Protein AF-A0A8S3GIX0-F1 (afdb_monomer_lite)

Structure (mmCIF, N/CA/C/O backbone):
data_AF-A0A8S3GIX0-F1
#
_entry.id   AF-A0A8S3GIX0-F1
#
loop_
_atom_site.group_PDB
_atom_site.id
_atom_site.type_symbol
_atom_site.label_atom_id
_atom_site.label_alt_id
_atom_site.label_comp_id
_atom_site.label_asym_id
_atom_site.label_entity_id
_atom_site.label_seq_id
_atom_site.pdbx_PDB_ins_code
_atom_site.Cartn_x
_atom_site.Cartn_y
_atom_site.Cartn_z
_atom_site.occupancy
_atom_site.B_iso_or_equiv
_atom_site.auth_seq_id
_atom_site.auth_comp_id
_atom_site.auth_asym_id
_atom_site.auth_atom_id
_atom_site.pdbx_PDB_model_num
ATOM 1 N N . TYR A 1 1 ? 19.444 -14.626 -28.408 1.00 70.25 1 TYR A N 1
ATOM 2 C CA . TYR A 1 1 ? 19.872 -15.847 -29.111 1.00 70.25 1 TYR A CA 1
ATOM 3 C C . TYR A 1 1 ? 21.398 -15.870 -29.203 1.00 70.25 1 TYR A C 1
ATOM 5 O O . TYR A 1 1 ? 21.970 -15.284 -30.113 1.00 70.25 1 TYR A O 1
ATOM 13 N N . MET A 1 2 ? 22.072 -16.421 -28.191 1.00 81.50 2 MET A N 1
ATOM 14 C CA . MET A 1 2 ? 23.539 -16.510 -28.124 1.00 81.50 2 MET A CA 1
ATOM 15 C C . MET A 1 2 ? 23.900 -17.859 -27.510 1.00 81.50 2 MET A C 1
ATOM 17 O O . MET A 1 2 ? 23.479 -18.139 -26.389 1.00 81.50 2 MET A O 1
ATOM 21 N N . GLU A 1 3 ? 24.670 -18.670 -28.223 1.00 83.88 3 GLU A N 1
ATOM 22 C CA . GLU A 1 3 ? 25.100 -19.989 -27.760 1.00 83.88 3 GLU A CA 1
ATOM 23 C C . GLU A 1 3 ? 26.469 -19.880 -27.091 1.00 83.88 3 GLU A C 1
ATOM 25 O O . GLU A 1 3 ? 27.412 -19.306 -27.648 1.00 83.88 3 GLU A O 1
ATOM 30 N N . LYS A 1 4 ? 26.582 -20.406 -25.867 1.00 83.81 4 LYS A N 1
ATOM 31 C CA . LYS A 1 4 ? 27.843 -20.412 -25.121 1.00 83.81 4 LYS A CA 1
ATOM 32 C C . LYS A 1 4 ? 28.773 -21.463 -25.722 1.00 83.81 4 LYS A C 1
ATOM 34 O O . LYS A 1 4 ? 28.384 -22.615 -25.861 1.00 83.81 4 LYS A O 1
ATOM 39 N N . GLN A 1 5 ? 30.000 -21.059 -26.027 1.00 82.75 5 GLN A N 1
ATOM 40 C CA . GLN A 1 5 ? 31.061 -21.955 -26.473 1.00 82.75 5 GLN A CA 1
ATOM 41 C C . GLN A 1 5 ? 32.090 -22.151 -25.352 1.00 82.75 5 GLN A C 1
ATOM 43 O O . GLN A 1 5 ? 32.153 -21.379 -24.387 1.00 82.75 5 GLN A O 1
ATOM 48 N N 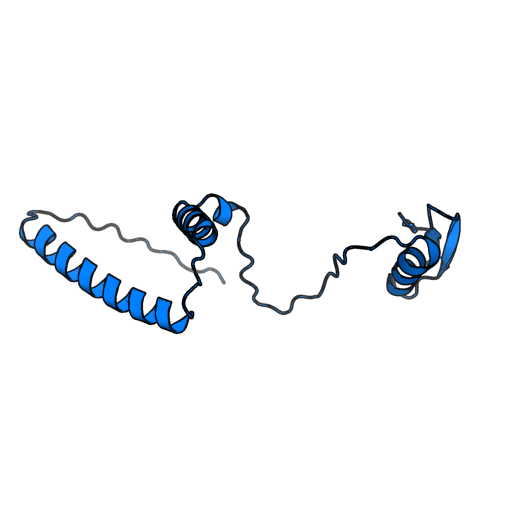. ILE A 1 6 ? 32.895 -23.202 -25.481 1.00 76.94 6 ILE A N 1
ATOM 49 C CA . ILE A 1 6 ? 34.050 -23.469 -24.616 1.00 76.94 6 ILE A CA 1
ATOM 50 C C . ILE A 1 6 ? 35.109 -22.374 -24.892 1.00 76.94 6 ILE A C 1
ATOM 52 O O . ILE A 1 6 ? 35.207 -21.885 -26.018 1.00 76.94 6 ILE A O 1
ATOM 56 N N . ASN A 1 7 ? 35.875 -21.950 -23.877 1.00 82.62 7 ASN A N 1
ATOM 57 C CA . ASN A 1 7 ? 36.907 -20.889 -23.949 1.00 82.62 7 ASN A CA 1
ATOM 58 C C . ASN A 1 7 ? 36.397 -19.440 -24.069 1.00 82.62 7 ASN A C 1
ATOM 60 O O . ASN A 1 7 ? 36.880 -18.671 -24.894 1.00 82.62 7 ASN A O 1
ATOM 64 N N . GLU A 1 8 ? 35.408 -19.063 -23.255 1.00 88.50 8 GLU A N 1
ATOM 65 C CA . GLU A 1 8 ? 34.880 -17.688 -23.170 1.00 88.50 8 GLU A CA 1
ATOM 66 C C . GLU A 1 8 ? 34.377 -17.084 -24.497 1.00 88.50 8 GLU A C 1
ATOM 68 O O . GLU A 1 8 ? 34.206 -15.876 -24.621 1.00 88.50 8 GLU A O 1
ATOM 73 N N . LYS A 1 9 ? 34.070 -17.899 -25.504 1.00 90.94 9 LYS A N 1
ATOM 74 C CA . LYS A 1 9 ? 33.473 -17.431 -26.760 1.00 90.94 9 LYS A CA 1
ATOM 75 C C . LYS A 1 9 ? 31.956 -17.631 -26.745 1.00 90.94 9 LYS A C 1
ATOM 77 O O . LYS A 1 9 ? 31.415 -18.448 -25.997 1.00 90.94 9 LYS A O 1
ATOM 82 N N . ALA A 1 10 ? 31.245 -16.863 -27.559 1.00 93.44 10 ALA A N 1
ATOM 83 C CA . ALA A 1 10 ? 29.826 -17.070 -27.822 1.00 93.44 10 ALA A CA 1
ATOM 84 C C . ALA A 1 10 ? 29.533 -16.926 -29.310 1.00 93.44 10 ALA A C 1
ATOM 86 O O . ALA A 1 10 ? 30.054 -16.027 -29.965 1.00 93.44 10 ALA A O 1
ATOM 87 N N . LYS A 1 11 ? 28.686 -17.812 -29.828 1.00 94.38 11 LYS A N 1
ATOM 88 C CA . LYS A 1 11 ? 28.234 -17.793 -31.217 1.00 94.38 11 LYS A CA 1
ATOM 89 C C . LYS A 1 11 ? 26.874 -17.104 -31.291 1.00 94.38 11 LYS A C 1
ATOM 91 O O . LYS A 1 11 ? 25.963 -17.440 -30.530 1.00 94.38 11 LYS A O 1
ATOM 96 N N . CYS A 1 12 ? 26.729 -16.137 -32.190 1.00 94.19 12 CYS A N 1
ATOM 97 C CA . CYS A 1 12 ? 25.430 -15.554 -32.495 1.00 94.19 12 CYS A CA 1
ATOM 98 C C . CYS A 1 12 ? 24.589 -16.581 -33.252 1.00 94.19 12 CYS A C 1
ATOM 100 O O . CYS A 1 12 ? 25.014 -17.068 -34.294 1.00 94.19 12 CYS A O 1
ATOM 102 N N . GLY A 1 13 ? 23.392 -16.901 -32.764 1.00 91.12 13 GLY A N 1
ATOM 103 C CA . GLY A 1 13 ? 22.531 -17.861 -33.462 1.00 91.12 13 GLY A CA 1
ATOM 104 C C . GLY A 1 13 ? 21.793 -17.277 -34.671 1.00 91.12 13 GLY A C 1
ATOM 105 O O . GLY A 1 13 ? 21.153 -18.026 -35.392 1.00 91.12 13 GLY A O 1
ATOM 106 N N . VAL A 1 14 ? 21.879 -15.959 -34.900 1.00 91.75 14 VAL A N 1
ATOM 107 C CA . VAL A 1 14 ? 21.244 -15.304 -36.057 1.00 91.75 14 VAL A CA 1
ATOM 108 C C . VAL A 1 14 ? 22.207 -15.212 -37.244 1.00 91.75 14 VAL A C 1
ATOM 110 O O . VAL A 1 14 ? 21.836 -15.572 -38.352 1.00 91.75 14 VAL A O 1
ATOM 113 N N . CYS A 1 15 ? 23.450 -14.762 -37.032 1.00 93.94 15 CYS A N 1
ATOM 114 C CA . CYS A 1 15 ? 24.457 -14.642 -38.102 1.00 93.94 15 CYS A CA 1
ATOM 115 C C . CYS A 1 15 ? 25.621 -15.638 -38.010 1.00 93.94 15 CYS A C 1
ATOM 117 O O . CYS A 1 15 ? 26.525 -15.596 -38.837 1.00 93.94 15 CYS A O 1
ATOM 119 N N . GLY A 1 16 ? 25.673 -16.490 -36.985 1.00 91.94 16 GLY A N 1
ATOM 120 C CA . GLY A 1 16 ? 26.754 -17.464 -36.804 1.00 91.94 16 GLY A CA 1
ATOM 121 C C . GLY A 1 16 ? 28.103 -16.883 -36.360 1.00 91.94 16 GLY A C 1
ATOM 122 O O . GLY A 1 16 ? 29.024 -17.657 -36.104 1.00 91.94 16 GLY A O 1
ATOM 123 N N . VAL A 1 17 ? 28.235 -15.557 -36.230 1.00 95.19 17 VAL A N 1
ATOM 124 C CA . VAL A 1 17 ? 29.490 -14.888 -35.849 1.00 95.19 17 VAL A CA 1
ATOM 125 C C . VAL A 1 17 ? 29.910 -15.282 -34.432 1.00 95.19 17 VAL A C 1
ATOM 127 O O . VAL A 1 17 ? 29.108 -15.243 -33.496 1.00 95.19 17 VAL A O 1
ATOM 130 N N . ILE A 1 18 ? 31.187 -15.636 -34.270 1.00 93.88 18 ILE A N 1
ATOM 131 C CA . ILE A 1 18 ? 31.784 -15.987 -32.979 1.00 93.88 18 ILE A CA 1
ATOM 132 C C . ILE A 1 18 ? 32.416 -14.737 -32.367 1.00 93.88 18 ILE A C 1
ATOM 134 O O . ILE A 1 18 ? 33.328 -14.139 -32.931 1.00 93.88 18 ILE A O 1
ATOM 138 N N . LEU A 1 19 ? 31.941 -14.359 -31.186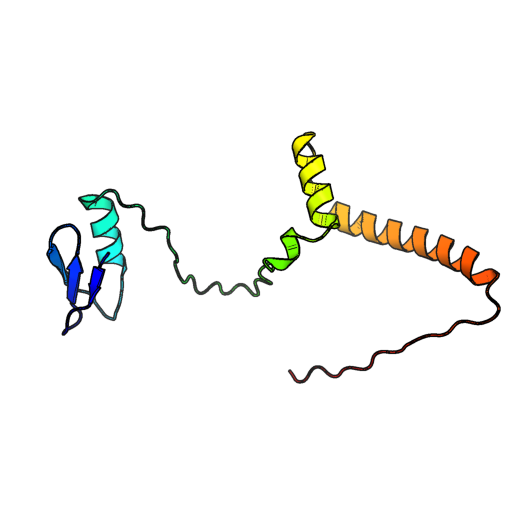 1.00 93.25 19 LEU A N 1
ATOM 139 C CA . LEU A 1 19 ? 32.398 -13.199 -30.432 1.00 93.25 19 LEU A CA 1
ATOM 140 C C . LEU A 1 19 ? 33.113 -13.652 -29.159 1.00 93.25 19 LEU A C 1
ATOM 142 O O . LEU A 1 19 ? 32.662 -14.567 -28.467 1.00 93.25 19 LEU A O 1
ATOM 146 N N . SER A 1 20 ? 34.218 -12.986 -28.831 1.00 90.38 20 SER A N 1
ATOM 147 C CA . SER A 1 20 ? 34.923 -13.201 -27.566 1.00 90.38 20 SER A CA 1
ATOM 148 C C . SER A 1 20 ? 34.177 -12.533 -26.408 1.00 90.38 20 SER A C 1
ATOM 150 O O . SER A 1 20 ? 33.655 -11.422 -26.542 1.00 90.38 20 SER A O 1
ATOM 152 N N . ARG A 1 21 ? 34.127 -13.200 -25.254 1.00 85.81 21 ARG A N 1
ATOM 153 C CA . ARG A 1 21 ? 33.644 -12.654 -23.985 1.00 85.81 21 ARG A CA 1
ATOM 154 C C . ARG A 1 21 ? 34.833 -12.586 -23.043 1.00 85.81 21 ARG A C 1
ATOM 156 O O . ARG A 1 21 ? 35.549 -13.556 -22.889 1.00 85.81 21 ARG A O 1
ATOM 163 N N . LYS A 1 22 ? 35.005 -11.459 -22.364 1.00 81.69 22 LYS A N 1
ATOM 164 C CA . LYS A 1 22 ? 35.996 -11.328 -21.293 1.00 81.69 22 LYS A CA 1
ATOM 165 C C . LYS A 1 22 ? 35.276 -11.479 -19.958 1.00 81.69 22 LYS A C 1
ATOM 167 O O . LYS A 1 22 ? 34.336 -10.719 -19.709 1.00 81.69 22 LYS A O 1
ATOM 172 N N . ASN A 1 23 ? 35.661 -12.447 -19.125 1.00 82.25 23 ASN A N 1
ATOM 173 C CA . ASN A 1 23 ? 35.139 -12.629 -17.761 1.00 82.25 23 ASN A CA 1
ATOM 174 C C . ASN A 1 23 ? 33.600 -12.707 -17.688 1.00 82.25 23 ASN A C 1
ATOM 176 O O . ASN A 1 23 ? 32.959 -12.092 -16.835 1.00 82.25 23 ASN A O 1
ATOM 180 N N . GLY A 1 24 ? 32.971 -13.386 -18.649 1.00 78.31 24 GLY A N 1
ATOM 181 C CA . GLY A 1 24 ? 31.513 -13.523 -18.691 1.00 78.31 24 GLY A CA 1
ATOM 182 C C . GLY A 1 24 ? 30.731 -12.253 -19.061 1.00 78.31 24 GLY A C 1
ATOM 183 O O . GLY A 1 24 ? 29.501 -12.327 -19.141 1.00 78.31 24 GLY A O 1
ATOM 184 N N . ALA A 1 25 ? 31.385 -11.127 -19.373 1.00 81.44 25 ALA A N 1
ATOM 185 C CA . ALA A 1 25 ? 30.712 -9.901 -19.799 1.00 81.44 25 ALA A CA 1
ATOM 186 C C . ALA A 1 25 ? 29.863 -10.119 -21.068 1.00 81.44 25 ALA A C 1
ATOM 188 O O . ALA A 1 25 ? 30.259 -10.820 -22.002 1.00 81.44 25 ALA A O 1
ATOM 189 N N . THR A 1 26 ? 28.675 -9.505 -21.109 1.00 88.75 26 THR A N 1
ATOM 190 C CA . THR A 1 26 ? 27.702 -9.638 -22.215 1.00 88.75 26 THR A CA 1
ATOM 191 C C . THR A 1 26 ? 27.527 -8.357 -23.028 1.00 88.75 26 THR A C 1
ATOM 193 O O . THR A 1 26 ? 26.703 -8.311 -23.939 1.00 88.75 26 THR A O 1
ATOM 196 N N . THR A 1 27 ? 28.287 -7.302 -22.720 1.00 88.12 27 THR A N 1
ATOM 197 C CA . THR A 1 27 ? 28.145 -5.979 -23.347 1.00 88.12 27 THR A CA 1
ATOM 198 C C . THR A 1 27 ? 28.435 -6.021 -24.847 1.00 88.12 27 THR A C 1
ATOM 200 O O . THR A 1 27 ? 27.664 -5.471 -25.627 1.00 88.12 27 THR A O 1
ATOM 203 N N . GLY A 1 28 ? 29.497 -6.721 -25.266 1.00 87.50 28 GLY A N 1
ATOM 204 C CA . GLY A 1 28 ? 29.830 -6.891 -26.687 1.00 87.50 28 GLY A CA 1
ATOM 205 C C . GLY A 1 28 ? 28.766 -7.682 -27.452 1.00 87.50 28 GLY A C 1
ATOM 206 O O . GLY A 1 28 ? 28.368 -7.287 -28.543 1.00 87.50 28 GLY A O 1
ATOM 207 N N . LEU A 1 29 ? 28.222 -8.735 -26.832 1.00 90.50 29 LEU A N 1
ATOM 208 C CA . LEU A 1 29 ? 27.142 -9.539 -27.416 1.00 90.50 29 LEU A CA 1
ATOM 209 C C . LEU A 1 29 ? 25.858 -8.718 -27.595 1.00 90.50 29 LEU A C 1
ATOM 211 O O . LEU A 1 29 ? 25.207 -8.809 -28.632 1.00 90.50 29 LEU A O 1
ATOM 215 N N . ARG A 1 30 ? 25.512 -7.883 -26.604 1.00 89.25 30 ARG A N 1
ATOM 216 C CA . ARG A 1 30 ? 24.366 -6.964 -26.685 1.00 89.25 30 ARG A CA 1
ATOM 217 C C . ARG A 1 30 ? 24.543 -5.928 -27.791 1.00 89.25 30 ARG A C 1
ATOM 219 O O . ARG A 1 30 ? 23.628 -5.744 -28.585 1.00 89.25 30 ARG A O 1
ATOM 226 N N . LYS A 1 31 ? 25.724 -5.304 -27.884 1.00 90.94 31 LYS A N 1
ATOM 227 C CA . LYS A 1 31 ? 26.041 -4.361 -28.970 1.00 90.94 31 LYS A CA 1
ATOM 228 C C . LYS A 1 31 ? 25.888 -5.014 -30.341 1.00 90.94 31 LYS A C 1
ATOM 230 O O . LYS A 1 31 ? 25.241 -4.435 -31.204 1.00 90.94 31 LYS A O 1
ATOM 235 N N . HIS A 1 32 ? 26.405 -6.230 -30.508 1.00 92.94 32 HIS A N 1
ATOM 236 C CA . HIS A 1 32 ? 26.264 -6.983 -31.751 1.00 92.94 32 HIS A CA 1
ATOM 237 C C . HIS A 1 32 ? 24.792 -7.229 -32.122 1.00 92.94 32 HIS A C 1
ATOM 239 O O . HIS A 1 32 ? 24.388 -6.920 -33.238 1.00 92.94 32 HIS A O 1
ATOM 245 N N . LEU A 1 33 ? 23.968 -7.716 -31.185 1.00 91.69 33 LEU A N 1
ATOM 246 C CA . LEU A 1 33 ? 22.537 -7.948 -31.436 1.00 91.69 33 LEU A CA 1
ATOM 247 C C . LEU A 1 33 ? 21.795 -6.661 -31.819 1.00 91.69 33 LEU A C 1
ATOM 249 O O . LEU A 1 33 ? 20.950 -6.677 -32.712 1.00 91.69 33 LEU A O 1
ATOM 253 N N . HIS A 1 34 ? 22.136 -5.547 -31.174 1.00 89.44 34 HIS A N 1
ATOM 254 C CA . HIS A 1 34 ? 21.499 -4.268 -31.443 1.00 89.44 34 HIS A CA 1
ATOM 255 C C . HIS A 1 34 ? 21.921 -3.671 -32.793 1.00 89.44 34 HIS A C 1
ATOM 257 O O . HIS A 1 34 ? 21.070 -3.234 -33.559 1.00 89.44 34 HIS A O 1
ATOM 263 N N . GLN A 1 35 ? 23.216 -3.676 -33.112 1.00 93.88 35 GLN A N 1
ATOM 264 C CA . GLN A 1 35 ? 23.737 -3.035 -34.323 1.00 93.88 35 GLN A CA 1
ATOM 265 C C . GLN A 1 35 ? 23.506 -3.875 -35.581 1.00 93.88 35 GLN A C 1
ATOM 267 O O . GLN A 1 35 ? 23.133 -3.332 -36.615 1.00 93.88 35 GLN A O 1
ATOM 272 N N . VAL A 1 36 ? 23.709 -5.193 -35.496 1.00 94.69 36 VAL A N 1
ATOM 273 C CA . VAL A 1 36 ? 23.655 -6.083 -36.667 1.00 94.69 36 VAL A CA 1
ATOM 274 C C . VAL A 1 36 ? 22.234 -6.570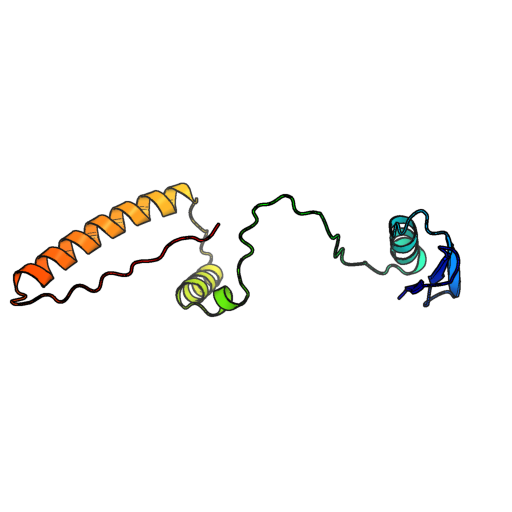 -36.928 1.00 94.69 36 VAL A C 1
ATOM 276 O O . VAL A 1 36 ? 21.813 -6.664 -38.076 1.00 94.69 36 VAL A O 1
ATOM 279 N N . HIS A 1 37 ? 21.473 -6.857 -35.870 1.00 91.62 37 HIS A N 1
ATOM 280 C CA . HIS A 1 37 ? 20.150 -7.474 -35.997 1.00 91.62 37 HIS A CA 1
ATOM 281 C C . HIS A 1 37 ? 18.995 -6.545 -35.624 1.00 91.62 37 HIS A C 1
ATOM 283 O O . HIS A 1 37 ? 17.846 -6.973 -35.685 1.00 91.62 37 HIS A O 1
ATOM 289 N N . LYS A 1 38 ? 19.272 -5.296 -35.214 1.00 88.69 38 LYS A N 1
ATOM 290 C CA . LYS A 1 38 ? 18.267 -4.348 -34.691 1.00 88.69 38 LYS A CA 1
ATOM 291 C C . LYS A 1 38 ? 17.399 -4.949 -33.575 1.00 88.69 38 LYS A C 1
ATOM 293 O O . LYS A 1 38 ? 16.314 -4.453 -33.285 1.00 88.69 38 LYS A O 1
ATOM 298 N N . LEU A 1 39 ? 17.888 -6.003 -32.915 1.00 82.75 39 LEU A N 1
ATOM 299 C CA . LEU A 1 39 ? 17.182 -6.652 -31.824 1.00 82.75 39 LEU A CA 1
ATOM 300 C C . LEU A 1 39 ? 17.388 -5.807 -30.578 1.00 82.75 39 LEU A C 1
ATOM 302 O O . LEU A 1 39 ? 18.504 -5.665 -30.069 1.00 82.75 39 LEU A O 1
ATOM 306 N N . GLN A 1 40 ? 16.299 -5.235 -30.078 1.00 71.50 40 GLN A N 1
ATOM 307 C CA . GLN A 1 40 ? 16.304 -4.622 -28.764 1.00 71.50 40 GLN A CA 1
ATOM 308 C C . GLN A 1 40 ? 16.406 -5.739 -27.730 1.00 71.50 40 GLN A C 1
ATOM 310 O O . GLN A 1 40 ? 15.451 -6.461 -27.453 1.00 71.50 40 GLN A O 1
ATOM 315 N N . THR A 1 41 ? 17.595 -5.913 -27.157 1.00 66.00 41 THR A N 1
ATOM 316 C CA . THR A 1 41 ? 17.714 -6.708 -25.941 1.00 66.00 41 THR A CA 1
ATOM 317 C C . THR A 1 41 ? 17.095 -5.880 -24.827 1.00 66.00 41 THR A C 1
ATOM 319 O O . THR A 1 41 ? 17.756 -4.972 -24.318 1.00 66.00 41 THR A O 1
ATOM 322 N N . PHE A 1 42 ? 15.838 -6.159 -24.470 1.00 64.44 42 PHE A N 1
ATOM 323 C CA . PHE A 1 42 ? 15.264 -5.645 -23.233 1.00 64.44 42 PHE A CA 1
ATOM 324 C C . PHE A 1 42 ? 16.213 -6.051 -22.119 1.00 64.44 42 PHE A C 1
ATOM 326 O O . PHE A 1 42 ? 16.444 -7.236 -21.865 1.00 64.44 42 PHE A O 1
ATOM 333 N N . GLY A 1 43 ? 16.882 -5.055 -21.553 1.00 52.34 43 GLY A N 1
ATOM 334 C CA . GLY A 1 43 ? 17.823 -5.278 -20.489 1.00 52.34 43 GLY A CA 1
ATOM 335 C C . GLY A 1 43 ? 17.062 -5.817 -19.292 1.00 52.34 43 GLY A C 1
ATOM 336 O O . GLY A 1 43 ? 16.682 -5.048 -18.423 1.00 52.34 43 GLY A O 1
ATOM 337 N N . MET A 1 44 ? 17.019 -7.140 -19.140 1.00 48.03 44 MET A N 1
ATOM 338 C CA . MET A 1 44 ? 17.286 -7.719 -17.831 1.00 48.03 44 MET A CA 1
ATOM 339 C C . MET A 1 44 ? 18.757 -7.435 -17.527 1.00 48.03 44 MET A C 1
ATOM 341 O O . MET A 1 44 ? 19.600 -8.324 -17.431 1.00 48.03 44 MET A O 1
ATOM 345 N N . THR A 1 45 ? 19.123 -6.155 -17.442 1.00 47.09 45 THR A N 1
ATOM 346 C CA . THR A 1 45 ? 20.253 -5.810 -16.620 1.00 47.09 45 THR A CA 1
ATOM 347 C C . THR A 1 45 ? 19.816 -6.284 -15.255 1.00 47.09 45 THR A C 1
ATOM 349 O O . THR A 1 45 ? 18.941 -5.692 -14.632 1.00 47.09 45 THR A O 1
ATOM 352 N N . SER A 1 46 ? 20.446 -7.348 -14.783 1.00 47.25 46 SER A N 1
ATOM 353 C CA . SER A 1 46 ? 20.780 -7.484 -13.382 1.00 47.25 46 SER A CA 1
ATOM 354 C C . SER A 1 46 ? 21.636 -6.267 -13.010 1.00 47.25 46 SER A C 1
ATOM 356 O O . SER A 1 46 ? 22.831 -6.368 -12.739 1.00 47.25 46 SER A O 1
ATOM 358 N N . THR A 1 47 ? 21.039 -5.071 -13.056 1.00 44.53 47 THR A N 1
ATOM 359 C CA . THR A 1 47 ? 21.360 -4.022 -12.122 1.00 44.53 47 THR A CA 1
ATOM 360 C C . THR A 1 47 ? 21.296 -4.748 -10.801 1.00 44.53 47 THR A C 1
ATOM 362 O O . THR A 1 47 ? 20.239 -5.249 -10.412 1.00 44.53 47 THR A O 1
ATOM 365 N N . LYS A 1 48 ? 22.445 -4.866 -10.138 1.00 44.62 48 LYS A N 1
ATOM 366 C CA . LYS A 1 48 ? 22.459 -4.882 -8.686 1.00 44.62 48 LYS A CA 1
ATOM 367 C C . LYS A 1 48 ? 21.716 -3.612 -8.286 1.00 44.62 48 LYS A C 1
ATOM 369 O O . LYS A 1 48 ? 22.317 -2.556 -8.116 1.00 44.62 48 LYS A O 1
ATOM 374 N N . LEU A 1 49 ? 20.390 -3.705 -8.267 1.00 45.12 49 LEU A N 1
ATOM 375 C CA . LEU A 1 49 ? 19.494 -2.778 -7.633 1.00 45.12 49 LEU A CA 1
ATOM 376 C C . LEU A 1 49 ? 19.903 -2.898 -6.176 1.00 45.12 49 LEU A C 1
ATOM 378 O O . LEU A 1 49 ? 19.425 -3.736 -5.426 1.00 45.12 49 LEU A O 1
ATOM 382 N N . ARG A 1 50 ? 20.864 -2.060 -5.793 1.00 43.34 50 ARG A N 1
ATOM 383 C CA . ARG A 1 50 ? 21.163 -1.704 -4.411 1.00 43.34 50 ARG A CA 1
ATOM 384 C C . ARG A 1 50 ? 20.016 -0.864 -3.835 1.00 43.34 50 ARG A C 1
ATOM 386 O O . ARG A 1 50 ? 20.227 -0.015 -2.980 1.00 43.34 50 ARG A O 1
ATOM 393 N N . SER A 1 51 ? 18.797 -1.069 -4.316 1.00 44.09 51 SER A N 1
ATOM 394 C CA . SER A 1 51 ? 17.612 -0.619 -3.640 1.00 44.09 51 SER A CA 1
ATOM 395 C C . SER A 1 51 ? 17.284 -1.700 -2.617 1.00 44.09 51 SER A C 1
ATOM 397 O O . SER A 1 51 ? 17.103 -2.871 -2.943 1.00 44.09 51 SER A O 1
ATOM 399 N N . LYS A 1 52 ? 17.103 -1.289 -1.365 1.00 47.59 52 LYS A N 1
ATOM 400 C CA . LYS A 1 52 ? 16.025 -1.855 -0.551 1.00 47.59 52 LYS A CA 1
ATOM 401 C C . LYS A 1 52 ? 14.705 -1.547 -1.279 1.00 47.59 52 LYS A C 1
ATOM 403 O O . LYS A 1 52 ? 13.927 -0.710 -0.844 1.00 47.59 52 LYS A O 1
ATOM 408 N N . SER A 1 53 ? 14.519 -2.092 -2.480 1.00 45.62 53 SER A N 1
ATOM 409 C CA . SER A 1 53 ? 13.278 -1.997 -3.219 1.00 45.62 53 SER A CA 1
ATOM 410 C C . SER A 1 53 ? 12.423 -3.071 -2.608 1.00 45.62 53 SER A C 1
ATOM 412 O O . SER A 1 53 ? 12.587 -4.249 -2.916 1.00 45.62 53 SER A O 1
ATOM 414 N N . TYR A 1 54 ? 11.525 -2.651 -1.732 1.00 55.16 54 TYR A N 1
ATOM 415 C CA . TYR A 1 54 ? 10.273 -3.355 -1.539 1.00 55.16 54 TYR A CA 1
ATOM 416 C C . TYR A 1 54 ? 9.602 -3.411 -2.918 1.00 55.16 54 TYR A C 1
ATOM 418 O O . TYR A 1 54 ? 8.885 -2.495 -3.315 1.00 55.16 54 TYR A O 1
ATOM 426 N N . GLY A 1 55 ? 9.985 -4.406 -3.723 1.00 63.44 55 GLY A N 1
ATOM 427 C CA . GLY A 1 55 ? 9.360 -4.663 -5.007 1.00 63.44 55 GLY A CA 1
ATOM 428 C C . GLY A 1 55 ? 7.892 -4.921 -4.727 1.00 63.44 55 GLY A C 1
ATOM 429 O O . GLY A 1 55 ? 7.569 -5.694 -3.826 1.00 63.44 55 GLY A O 1
ATOM 430 N N . ARG A 1 56 ? 7.013 -4.228 -5.449 1.00 75.75 56 ARG A N 1
ATOM 431 C CA . ARG A 1 56 ? 5.584 -4.522 -5.379 1.00 75.75 56 ARG A CA 1
ATOM 432 C C . ARG A 1 56 ? 5.372 -5.962 -5.827 1.00 75.75 56 ARG A C 1
ATOM 434 O O . ARG A 1 56 ? 6.015 -6.411 -6.779 1.00 75.75 56 ARG A O 1
ATOM 441 N N . SER A 1 57 ? 4.518 -6.681 -5.117 1.00 82.94 57 SER A N 1
ATOM 442 C CA . SER A 1 57 ? 4.198 -8.059 -5.460 1.00 82.94 57 SER A CA 1
ATOM 443 C C . SER A 1 57 ? 3.194 -8.068 -6.609 1.00 82.94 57 SER A C 1
ATOM 445 O O . SER A 1 57 ? 2.340 -7.187 -6.704 1.00 82.94 57 SER A O 1
ATOM 447 N N . PHE A 1 58 ? 3.231 -9.091 -7.464 1.00 80.94 58 PHE A N 1
ATOM 448 C CA . PHE A 1 58 ? 2.180 -9.291 -8.469 1.00 80.94 58 PHE A CA 1
ATOM 449 C C . PHE A 1 58 ? 0.791 -9.459 -7.831 1.00 80.94 58 PHE A C 1
ATOM 451 O O . PHE A 1 58 ? -0.210 -9.120 -8.458 1.00 80.94 58 PHE A O 1
ATOM 458 N N . SER A 1 59 ? 0.730 -9.898 -6.568 1.00 82.25 59 SER A N 1
ATOM 459 C CA . SER A 1 59 ? -0.516 -9.964 -5.794 1.00 82.25 59 SER A CA 1
ATOM 460 C C . SER A 1 59 ? -1.172 -8.600 -5.569 1.00 82.25 59 SER A C 1
ATOM 462 O O . SER A 1 59 ? -2.374 -8.541 -5.330 1.00 82.25 59 SER A O 1
ATOM 464 N N . ASP A 1 60 ? -0.417 -7.502 -5.654 1.00 80.69 60 ASP A N 1
ATOM 465 C CA . ASP A 1 60 ? -0.940 -6.163 -5.378 1.00 80.69 60 ASP A CA 1
ATOM 466 C C . ASP A 1 60 ? -1.948 -5.720 -6.453 1.00 80.69 60 ASP A C 1
ATOM 468 O O . ASP A 1 60 ? -2.893 -4.998 -6.154 1.00 80.69 60 ASP A O 1
ATOM 472 N N . ILE A 1 61 ? -1.812 -6.202 -7.695 1.00 81.94 61 ILE A N 1
ATOM 473 C CA . ILE A 1 61 ? -2.689 -5.826 -8.822 1.00 81.94 61 ILE A CA 1
ATOM 474 C C . ILE A 1 61 ? -4.148 -6.234 -8.566 1.00 81.94 61 ILE A C 1
ATOM 476 O O . ILE A 1 61 ? -5.067 -5.532 -8.979 1.00 81.94 61 ILE A O 1
ATOM 480 N N . GLY A 1 62 ? -4.362 -7.347 -7.858 1.00 81.88 62 GLY A N 1
ATOM 481 C CA . GLY A 1 62 ? -5.696 -7.858 -7.541 1.00 81.88 62 GLY A CA 1
ATOM 482 C C . GLY A 1 62 ? -6.370 -7.174 -6.351 1.00 81.88 62 GLY A C 1
ATOM 483 O O . GLY A 1 62 ? -7.528 -7.468 -6.059 1.00 81.88 62 GLY A O 1
ATOM 484 N N . GLN A 1 63 ? -5.680 -6.280 -5.636 1.00 85.50 63 GLN A N 1
ATOM 485 C CA . GLN A 1 63 ? -6.267 -5.623 -4.473 1.00 85.50 63 GLN A CA 1
ATOM 486 C C . GLN A 1 63 ? -7.339 -4.615 -4.906 1.00 85.50 63 GLN A C 1
ATOM 488 O O . GLN A 1 63 ? -7.110 -3.758 -5.763 1.00 85.50 63 GLN A O 1
ATOM 493 N N . SER A 1 64 ? -8.506 -4.670 -4.257 1.00 86.94 64 SER A N 1
ATOM 494 C CA . SER A 1 64 ? -9.658 -3.808 -4.564 1.00 86.94 64 SER A CA 1
ATOM 495 C C . SER A 1 64 ? -9.326 -2.313 -4.497 1.00 86.94 64 SER A C 1
ATOM 497 O O . SER A 1 64 ? -9.843 -1.525 -5.288 1.00 86.94 64 SER A O 1
ATOM 499 N N . GLY A 1 65 ? -8.419 -1.921 -3.597 1.00 84.94 65 GLY A N 1
ATOM 500 C CA . GLY A 1 65 ? -7.925 -0.549 -3.498 1.00 84.94 65 GLY A CA 1
ATOM 501 C C . GLY A 1 65 ? -7.184 -0.089 -4.756 1.00 84.94 65 GLY A C 1
ATOM 502 O O . GLY A 1 65 ? -7.394 1.031 -5.211 1.00 84.94 65 GLY A O 1
ATOM 503 N N . ILE A 1 66 ? -6.372 -0.959 -5.361 1.00 85.00 66 ILE A N 1
ATOM 504 C CA . ILE A 1 66 ? -5.623 -0.653 -6.586 1.00 85.00 66 ILE A CA 1
ATOM 505 C C . ILE A 1 66 ? -6.556 -0.570 -7.801 1.00 85.00 66 ILE A C 1
ATOM 507 O O . ILE A 1 66 ? -6.431 0.359 -8.598 1.00 85.00 66 ILE A O 1
ATOM 511 N N . LEU A 1 67 ? -7.545 -1.463 -7.904 1.00 84.00 67 LEU A N 1
ATOM 512 C CA . LEU A 1 67 ? -8.551 -1.419 -8.975 1.00 84.00 67 LEU A CA 1
ATOM 513 C C . LEU A 1 67 ? -9.354 -0.109 -8.976 1.00 84.00 67 LEU A C 1
ATOM 515 O O . LEU A 1 67 ? -9.575 0.476 -10.034 1.00 84.00 67 LEU A O 1
ATOM 519 N N . LYS A 1 68 ? -9.728 0.405 -7.797 1.00 85.19 68 LYS A N 1
ATOM 520 C CA . LYS A 1 68 ? -10.404 1.709 -7.675 1.00 85.19 68 LYS A CA 1
ATOM 521 C C . LYS A 1 68 ? -9.550 2.857 -8.214 1.00 85.19 68 LYS A C 1
ATOM 523 O O . LYS A 1 68 ? -10.064 3.724 -8.910 1.00 85.19 68 LYS A O 1
ATOM 528 N N . VAL A 1 69 ? -8.245 2.846 -7.935 1.00 84.62 69 VAL A N 1
ATOM 529 C CA . VAL A 1 69 ? -7.318 3.862 -8.459 1.00 84.62 69 VAL A CA 1
ATOM 530 C C . VAL A 1 69 ? -7.233 3.790 -9.983 1.00 84.62 69 VAL A C 1
ATOM 532 O O . VAL A 1 69 ? -7.253 4.830 -10.633 1.00 84.62 69 VAL A O 1
ATOM 535 N N . PHE A 1 70 ? -7.187 2.588 -10.565 1.00 83.25 70 PHE A N 1
ATOM 536 C CA . PHE A 1 70 ? -7.182 2.434 -12.021 1.00 83.25 70 PHE A CA 1
ATOM 537 C C . PHE A 1 70 ? -8.447 2.984 -12.679 1.00 83.25 70 PHE A C 1
ATOM 539 O O . PHE A 1 70 ? -8.333 3.681 -13.684 1.00 83.25 70 PHE A O 1
ATOM 546 N N . ASN A 1 71 ? -9.622 2.745 -12.094 1.00 77.19 71 ASN A N 1
ATOM 547 C CA . ASN A 1 71 ? -10.872 3.302 -12.614 1.00 77.19 71 ASN A CA 1
ATOM 548 C C . ASN A 1 71 ? -10.852 4.836 -12.606 1.00 77.19 71 ASN A C 1
ATOM 550 O O . ASN A 1 71 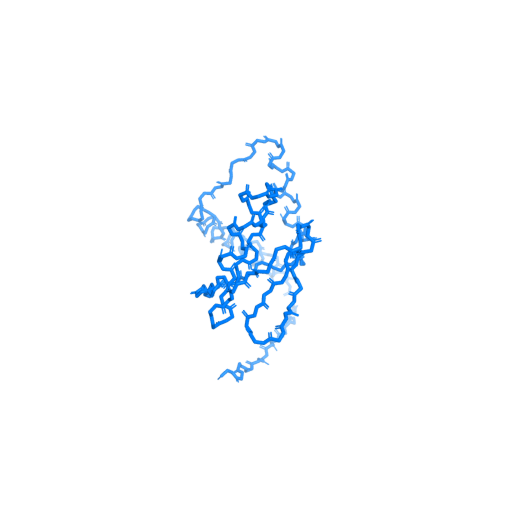? -11.187 5.4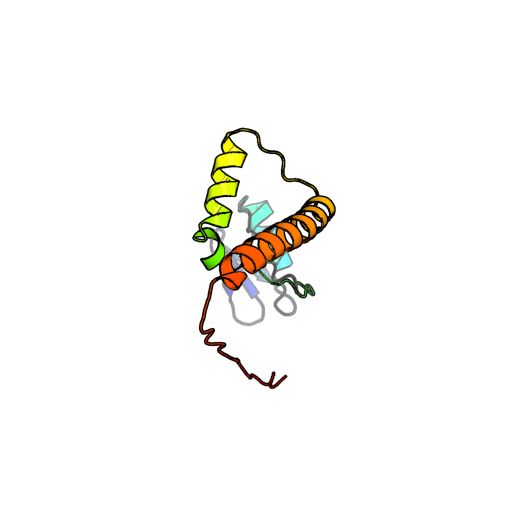56 -13.608 1.00 77.19 71 ASN A O 1
ATOM 554 N N . HIS A 1 72 ? -10.352 5.452 -11.534 1.00 81.25 72 HIS A N 1
ATOM 555 C CA . HIS A 1 72 ? -10.216 6.907 -11.477 1.00 81.25 72 HIS A CA 1
ATOM 556 C C . HIS A 1 72 ? -9.192 7.457 -12.478 1.00 81.25 72 HIS A C 1
ATOM 558 O O . HIS A 1 72 ? -9.382 8.543 -13.019 1.00 81.25 72 HIS A O 1
ATOM 564 N N . LEU A 1 73 ? -8.117 6.722 -12.782 1.00 84.38 73 LEU A N 1
ATOM 565 C CA . LEU A 1 73 ? -7.149 7.147 -13.802 1.00 84.38 73 LEU A CA 1
ATOM 566 C C . LEU A 1 73 ? -7.782 7.262 -15.196 1.00 84.38 73 LEU A C 1
ATOM 568 O O . LEU A 1 73 ? -7.400 8.153 -15.953 1.00 84.38 73 LEU A O 1
ATOM 572 N N . VAL A 1 74 ? -8.770 6.420 -15.518 1.00 79.75 74 VAL A N 1
ATOM 573 C CA . VAL A 1 74 ? -9.539 6.520 -16.775 1.00 79.75 74 VAL A CA 1
ATOM 574 C C . VAL A 1 74 ? -10.353 7.821 -16.832 1.00 79.75 74 VAL A C 1
ATOM 576 O O . VAL A 1 74 ? -10.560 8.372 -17.909 1.00 79.75 74 VAL A O 1
ATOM 579 N N . GLU A 1 75 ? -10.738 8.365 -15.678 1.00 83.88 75 GLU A N 1
ATOM 580 C CA . GLU A 1 75 ? -11.512 9.605 -15.531 1.00 83.88 75 GLU A CA 1
ATOM 581 C C . GLU A 1 75 ? -10.629 10.871 -15.496 1.00 83.88 75 GLU A C 1
ATOM 583 O O . GLU A 1 75 ? -11.115 11.965 -15.216 1.00 83.88 75 GLU A O 1
ATOM 588 N N . GLY A 1 76 ? -9.323 10.750 -15.768 1.00 88.88 76 GLY A N 1
ATOM 589 C CA . GLY A 1 76 ? -8.387 11.881 -15.732 1.00 88.88 76 GLY A CA 1
ATOM 590 C C . GLY A 1 76 ? -7.875 12.223 -14.330 1.00 88.88 76 GLY A C 1
ATOM 591 O O . GLY A 1 76 ? -7.378 13.326 -14.099 1.00 88.88 76 GLY A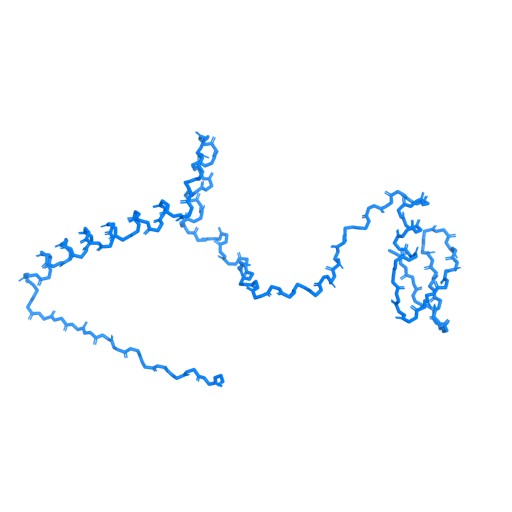 O 1
ATOM 592 N N . TYR A 1 77 ? -7.976 11.290 -13.383 1.00 87.06 77 TYR A N 1
ATOM 593 C CA . TYR A 1 77 ? -7.432 11.462 -12.041 1.00 87.06 77 TYR A CA 1
ATOM 594 C C . TYR A 1 77 ? -5.928 11.743 -12.056 1.00 87.06 77 TYR A C 1
ATOM 596 O O . TYR A 1 77 ? -5.137 11.020 -12.663 1.00 87.06 77 TYR A O 1
ATOM 604 N N . VAL A 1 78 ? -5.524 12.759 -11.295 1.00 87.06 78 VAL A N 1
ATOM 605 C CA . VAL A 1 78 ? -4.119 13.065 -11.028 1.00 87.06 78 VAL A CA 1
ATOM 606 C C . VAL A 1 78 ? -3.788 12.599 -9.610 1.00 87.06 78 VAL A C 1
ATOM 608 O O . VAL A 1 78 ? -4.362 13.124 -8.651 1.00 87.06 78 VAL A O 1
ATOM 611 N N . PRO A 1 79 ? -2.863 11.636 -9.438 1.00 86.19 79 PRO A N 1
ATOM 612 C CA . PRO A 1 79 ? -2.490 11.165 -8.116 1.00 86.19 79 PRO A CA 1
ATOM 613 C C . PRO A 1 79 ? -1.957 12.306 -7.237 1.00 86.19 79 PRO A C 1
ATOM 615 O O . PRO A 1 79 ? -1.063 13.047 -7.659 1.00 86.19 79 PRO A O 1
ATOM 618 N N . PRO A 1 80 ? -2.452 12.449 -5.998 1.00 89.12 80 PRO A N 1
ATOM 619 C CA . PRO A 1 80 ? -1.958 13.451 -5.074 1.00 89.12 80 PRO A CA 1
ATOM 620 C C . PRO A 1 80 ? -0.522 13.135 -4.655 1.00 89.12 80 PRO A C 1
ATOM 622 O O . PRO A 1 80 ? -0.081 11.983 -4.615 1.00 89.12 80 PRO A O 1
ATOM 625 N N . HIS A 1 81 ? 0.212 14.176 -4.267 1.00 93.38 81 HIS A N 1
ATOM 626 C CA . HIS A 1 81 ? 1.561 14.012 -3.742 1.00 93.38 81 HIS A CA 1
ATOM 627 C C . HIS A 1 81 ? 1.563 13.122 -2.486 1.00 93.38 81 HIS A C 1
ATOM 629 O O . HIS A 1 81 ? 0.665 13.209 -1.644 1.00 93.38 81 HIS A O 1
ATOM 635 N N . ARG A 1 82 ? 2.614 12.314 -2.295 1.00 89.94 82 ARG A N 1
ATOM 636 C CA . ARG A 1 82 ? 2.746 11.385 -1.154 1.00 89.94 82 ARG A CA 1
ATOM 637 C C . ARG A 1 82 ? 2.491 12.055 0.201 1.00 89.94 82 ARG A C 1
ATOM 639 O O . ARG A 1 82 ? 1.815 11.487 1.051 1.00 89.94 82 ARG A O 1
ATOM 646 N N . ASN A 1 83 ? 3.007 13.266 0.397 1.00 91.81 83 ASN A N 1
ATOM 647 C CA . ASN A 1 83 ? 2.832 14.002 1.657 1.00 91.81 83 ASN A CA 1
ATOM 648 C C . ASN A 1 83 ? 1.382 14.463 1.873 1.00 91.81 83 ASN A C 1
ATOM 650 O O . ASN A 1 83 ? 0.969 14.683 3.009 1.00 91.81 83 ASN A O 1
ATOM 654 N N . THR A 1 84 ? 0.616 14.643 0.798 1.00 93.44 84 THR A N 1
ATOM 655 C CA . THR A 1 84 ? -0.825 14.911 0.871 1.00 93.44 84 THR A CA 1
ATOM 656 C C . THR A 1 84 ? -1.557 13.647 1.302 1.00 93.44 84 THR A C 1
ATOM 658 O O . THR A 1 84 ? -2.297 13.691 2.276 1.00 93.44 84 THR A O 1
ATOM 661 N N . VAL A 1 85 ? -1.252 12.499 0.684 1.00 92.56 85 VAL A N 1
ATOM 662 C CA . VAL A 1 85 ? -1.807 11.195 1.097 1.00 92.56 85 VAL A CA 1
ATOM 663 C C . VAL A 1 85 ? -1.513 10.913 2.571 1.00 92.56 85 VAL A C 1
ATOM 665 O O . VAL A 1 85 ? -2.414 10.557 3.319 1.00 92.56 85 VAL A O 1
ATOM 668 N N . GLN A 1 86 ? -0.274 11.130 3.016 1.00 92.12 86 GLN A N 1
ATOM 669 C CA . GLN A 1 86 ? 0.121 10.900 4.406 1.00 92.12 86 GLN A CA 1
ATOM 670 C C . GLN A 1 86 ? -0.653 11.778 5.400 1.00 92.12 86 GLN A C 1
ATOM 672 O O . GLN A 1 86 ? -1.009 11.306 6.476 1.00 92.12 86 GLN A O 1
ATOM 677 N N . ARG A 1 87 ? -0.898 13.052 5.068 1.00 93.00 87 ARG A N 1
ATOM 678 C CA . ARG A 1 87 ? -1.697 13.949 5.915 1.00 93.00 87 ARG A CA 1
ATOM 679 C C . ARG A 1 87 ? -3.157 13.510 5.961 1.00 93.00 87 ARG A C 1
ATOM 681 O O . ARG A 1 87 ? -3.703 13.378 7.050 1.00 93.00 87 ARG A O 1
ATOM 688 N N . ASN A 1 88 ? -3.735 13.202 4.803 1.00 93.38 88 ASN A N 1
ATOM 689 C CA . ASN A 1 88 ? -5.122 12.757 4.700 1.00 93.38 88 ASN A CA 1
ATOM 690 C C . ASN A 1 88 ? -5.351 11.438 5.450 1.00 93.38 88 ASN A C 1
ATOM 692 O O . ASN A 1 88 ? -6.372 11.289 6.107 1.00 93.38 88 ASN A O 1
ATOM 696 N N . LEU A 1 89 ? -4.388 10.510 5.416 1.00 93.50 89 LEU A N 1
ATOM 697 C CA . LEU A 1 89 ? -4.464 9.255 6.170 1.00 93.50 89 LEU A CA 1
ATOM 698 C C . LEU A 1 89 ? -4.565 9.491 7.681 1.00 93.50 89 LEU A C 1
ATOM 700 O O . LEU A 1 89 ? -5.388 8.856 8.326 1.00 93.50 89 LEU A O 1
ATOM 704 N N . LYS A 1 90 ? -3.783 10.425 8.239 1.00 91.62 90 LYS A N 1
ATOM 705 C CA . LYS A 1 90 ? -3.847 10.761 9.674 1.00 91.62 90 LYS A CA 1
ATOM 706 C C . LYS A 1 90 ? -5.182 11.385 10.071 1.00 91.62 90 LYS A C 1
ATOM 708 O O . LYS A 1 90 ? -5.698 11.113 11.153 1.00 91.62 90 LYS A O 1
ATOM 713 N N . GLN A 1 91 ? -5.718 12.243 9.207 1.00 94.06 91 GLN A N 1
ATOM 714 C CA . GLN A 1 91 ? -7.029 12.838 9.429 1.00 94.06 91 GLN A CA 1
ATOM 715 C C . GLN A 1 91 ? -8.114 11.755 9.396 1.00 94.06 91 GLN A C 1
ATOM 717 O O . GLN A 1 91 ? -8.883 11.635 10.343 1.00 94.06 91 GLN A O 1
ATOM 722 N N . PHE A 1 92 ? -8.105 10.915 8.361 1.00 94.62 92 PHE A N 1
ATOM 723 C CA . PHE A 1 92 ? -9.053 9.816 8.211 1.00 94.62 92 PHE A CA 1
ATOM 724 C C . PHE A 1 92 ? -8.994 8.840 9.393 1.00 94.62 92 PHE A C 1
ATOM 726 O O . PHE A 1 92 ? -10.027 8.453 9.925 1.00 94.62 92 PHE A O 1
ATOM 733 N N . GLU A 1 93 ? -7.794 8.479 9.853 1.00 94.94 93 GLU A N 1
ATOM 734 C CA . GLU A 1 93 ? -7.602 7.650 11.048 1.00 94.94 93 GLU A CA 1
ATOM 735 C C . GLU A 1 93 ? -8.265 8.267 12.289 1.00 94.94 93 GLU A C 1
ATOM 737 O O . GLU A 1 93 ? -8.928 7.562 13.050 1.00 94.94 93 GLU A O 1
ATOM 742 N N . SER A 1 94 ? -8.135 9.585 12.469 1.00 94.38 94 SER A N 1
ATOM 743 C CA . SER A 1 94 ? -8.745 10.301 13.597 1.00 94.38 94 SER A CA 1
ATOM 744 C C . SER A 1 94 ? -10.274 10.265 13.524 1.00 94.38 94 SER A C 1
ATOM 746 O O . SER A 1 94 ? -10.928 9.917 14.506 1.00 94.38 94 SER A O 1
ATOM 748 N N . GLU A 1 95 ? -10.840 10.534 12.347 1.00 96.12 95 GLU A N 1
ATOM 749 C CA . GLU A 1 95 ? -12.288 10.489 12.107 1.00 96.12 95 GLU A CA 1
ATOM 750 C C . GLU A 1 95 ? -12.860 9.080 12.340 1.00 96.12 95 GLU A C 1
ATOM 752 O O . GLU A 1 95 ? -13.864 8.914 13.034 1.00 96.12 95 GLU A O 1
ATOM 757 N N . GLN A 1 96 ? -12.198 8.040 11.817 1.00 96.81 96 GLN A N 1
ATOM 758 C CA . GLN A 1 96 ? -12.628 6.654 12.020 1.00 96.81 96 GLN A CA 1
ATOM 759 C C . GLN A 1 96 ? -12.543 6.234 13.488 1.00 96.81 96 GLN A C 1
ATOM 761 O O . GLN A 1 96 ? -13.425 5.528 13.973 1.00 96.81 96 GLN A O 1
ATOM 766 N N . LYS A 1 97 ? -11.520 6.687 14.220 1.00 96.75 97 LYS A N 1
ATOM 767 C CA . LYS A 1 97 ? -11.388 6.414 15.653 1.00 96.75 97 LYS A CA 1
ATOM 768 C C . LYS A 1 97 ? -12.539 7.020 16.453 1.00 96.75 97 LYS A C 1
ATOM 770 O O . LYS A 1 97 ? -13.069 6.353 17.336 1.00 96.75 97 LYS A O 1
ATOM 775 N N . GLU A 1 98 ? -12.945 8.251 16.151 1.00 97.06 98 GLU A N 1
ATOM 776 C CA . GLU A 1 98 ? -14.087 8.886 16.819 1.00 97.06 98 GLU A CA 1
ATOM 777 C C . GLU A 1 98 ? -15.401 8.151 16.552 1.00 97.06 98 GLU A C 1
ATOM 779 O O . GLU A 1 98 ? -16.185 7.939 17.478 1.00 97.06 98 GLU A O 1
ATOM 784 N N . LEU A 1 99 ? -15.635 7.728 15.307 1.00 96.62 99 LEU A N 1
ATOM 785 C CA . LEU A 1 99 ? -16.802 6.919 14.951 1.00 96.62 99 LEU A CA 1
ATOM 786 C C . LEU A 1 99 ? -16.792 5.582 15.693 1.00 96.62 99 LEU A C 1
ATOM 788 O O . LEU A 1 99 ? -17.783 5.215 16.317 1.00 96.62 99 LEU A O 1
ATOM 792 N N . LEU A 1 100 ? -15.651 4.895 15.698 1.00 95.94 100 LEU A N 1
ATOM 793 C CA . LEU A 1 100 ? -15.494 3.622 16.387 1.00 95.94 100 LEU A CA 1
ATOM 794 C C . LEU A 1 100 ? -15.736 3.760 17.897 1.00 95.94 100 LEU A C 1
ATOM 796 O O . LEU A 1 100 ? -16.401 2.914 18.479 1.00 95.94 100 LEU A O 1
ATOM 800 N N . ILE A 1 101 ? -15.247 4.827 18.538 1.00 96.44 101 ILE A N 1
ATOM 801 C CA . ILE A 1 101 ? -15.495 5.083 19.967 1.00 96.44 101 ILE A CA 1
ATOM 802 C C . ILE A 1 101 ? -16.993 5.246 20.245 1.00 96.44 101 ILE A C 1
ATOM 804 O O . ILE A 1 101 ? -17.482 4.715 21.240 1.00 96.44 101 ILE A O 1
ATOM 808 N N . LYS A 1 102 ? -17.725 5.951 19.374 1.00 96.75 102 LYS A N 1
ATOM 809 C CA . LYS A 1 102 ? -19.181 6.116 19.512 1.00 96.75 102 LYS A CA 1
ATOM 810 C C . LYS A 1 102 ? -19.915 4.781 19.402 1.00 96.75 102 LYS A C 1
ATOM 812 O O . LYS A 1 102 ? -20.791 4.512 20.216 1.00 96.75 102 LYS A O 1
ATOM 817 N N . GLU A 1 103 ? -19.529 3.945 18.444 1.00 95.88 103 GLU A N 1
ATOM 818 C CA . GLU A 1 103 ? -20.103 2.605 18.276 1.00 95.88 103 GLU A CA 1
ATOM 819 C C . GLU A 1 103 ? -19.769 1.694 19.469 1.00 95.88 103 GLU A C 1
ATOM 821 O O . GLU A 1 103 ? -20.643 1.027 20.024 1.00 95.88 103 GLU A O 1
ATOM 826 N N . LEU A 1 104 ? -18.515 1.719 19.928 1.00 96.25 104 LEU A N 1
ATOM 827 C CA . LEU A 1 104 ? -18.044 0.904 21.047 1.00 96.25 104 LEU A CA 1
ATOM 828 C C . LEU A 1 104 ? -18.621 1.330 22.401 1.00 96.25 104 LEU A C 1
ATOM 830 O O . LEU A 1 104 ? -18.658 0.507 23.312 1.00 96.25 104 LEU A O 1
ATOM 834 N N . ALA A 1 105 ? -19.108 2.567 22.549 1.00 95.69 105 ALA A N 1
ATOM 835 C CA . ALA A 1 105 ? -19.711 3.044 23.796 1.00 95.69 105 ALA A CA 1
ATOM 836 C C . ALA A 1 105 ? -20.932 2.212 24.234 1.00 95.69 105 ALA A C 1
ATOM 838 O O . ALA A 1 105 ? -21.227 2.135 25.424 1.00 95.69 105 ALA A O 1
ATOM 839 N N . ASN A 1 106 ? -21.617 1.568 23.285 1.00 95.00 106 ASN A N 1
ATOM 840 C CA . ASN A 1 106 ? -22.805 0.752 23.543 1.00 95.00 106 ASN A CA 1
ATOM 841 C C . ASN A 1 106 ? -22.500 -0.749 23.681 1.00 95.00 106 ASN A C 1
ATOM 843 O O . ASN A 1 106 ? -23.410 -1.556 23.880 1.00 95.00 106 ASN A O 1
ATOM 847 N N . VAL A 1 107 ? -21.235 -1.152 23.551 1.00 96.94 107 VAL A N 1
ATOM 848 C CA . VAL A 1 107 ? -20.839 -2.560 23.534 1.00 96.94 107 VAL A CA 1
ATOM 849 C C . VAL A 1 107 ? -20.570 -3.047 24.959 1.00 96.94 107 VAL A C 1
ATOM 851 O O . VAL A 1 107 ? -19.719 -2.519 25.665 1.00 96.94 107 VAL A O 1
ATOM 854 N N . GLN A 1 108 ? -21.278 -4.097 25.380 1.00 96.50 108 GLN A N 1
ATOM 855 C CA . GLN A 1 108 ? -21.159 -4.654 26.737 1.00 96.50 108 GLN A CA 1
ATOM 856 C C . GLN A 1 108 ? -19.893 -5.494 26.949 1.00 96.50 108 GLN A C 1
ATOM 858 O O . GLN A 1 108 ? -19.407 -5.612 28.071 1.00 96.50 108 GLN A O 1
ATOM 863 N N . SER A 1 109 ? -19.375 -6.117 25.889 1.00 94.75 109 SER A N 1
ATOM 864 C CA . SER A 1 109 ? -18.183 -6.961 25.960 1.00 94.75 109 SER A CA 1
ATOM 865 C C . SER A 1 109 ? -17.355 -6.838 24.688 1.00 94.75 109 SER A C 1
ATOM 867 O O . SER A 1 109 ? -17.895 -6.810 23.584 1.00 94.75 109 SER A O 1
ATOM 869 N N . LEU A 1 110 ? -16.037 -6.758 24.851 1.00 95.19 110 LEU A N 1
ATOM 870 C CA . LEU A 1 110 ? -15.084 -6.634 23.756 1.00 95.19 110 LEU A CA 1
ATOM 871 C C . LEU A 1 110 ? -14.041 -7.745 23.879 1.00 95.19 110 LEU A C 1
ATOM 873 O O . LEU A 1 110 ? -13.312 -7.813 24.866 1.00 95.19 110 LEU A O 1
ATOM 877 N N . GLY A 1 111 ? -13.970 -8.614 22.873 1.00 93.94 111 GLY A N 1
ATOM 878 C CA . GLY A 1 111 ? -12.888 -9.585 22.738 1.00 93.94 111 GLY A CA 1
ATOM 879 C C . GLY A 1 111 ? -11.729 -8.966 21.967 1.00 93.94 111 GLY A C 1
ATOM 880 O O . GLY A 1 111 ? -11.916 -8.527 20.836 1.00 93.94 111 GLY A O 1
ATOM 881 N N . ILE A 1 112 ? -10.539 -8.931 22.566 1.00 94.12 112 ILE A N 1
ATOM 882 C CA . ILE A 1 112 ? -9.322 -8.431 21.918 1.00 94.12 112 ILE A CA 1
ATOM 883 C C . ILE A 1 112 ? -8.385 -9.613 21.693 1.00 94.12 112 ILE A C 1
ATOM 885 O O . ILE A 1 112 ? -8.016 -10.306 22.640 1.00 94.12 112 ILE A O 1
ATOM 889 N N . THR A 1 113 ? -7.987 -9.835 20.445 1.00 95.25 113 THR A N 1
ATOM 890 C CA . THR A 1 113 ? -6.912 -10.768 20.105 1.00 95.25 113 THR A CA 1
ATOM 891 C C . THR A 1 113 ? -5.580 -10.030 20.129 1.00 95.25 113 THR A C 1
ATOM 893 O O . THR A 1 113 ? -5.480 -8.901 19.647 1.00 95.25 113 THR A O 1
ATOM 896 N N . CYS A 1 114 ? -4.550 -10.656 20.686 1.00 93.94 114 CYS A N 1
ATOM 897 C CA . CYS A 1 114 ? -3.194 -10.126 20.696 1.00 93.94 114 CYS A CA 1
ATOM 898 C C . CYS A 1 114 ? -2.262 -11.080 19.948 1.00 93.94 114 CYS A C 1
ATOM 900 O O . CYS A 1 114 ? -2.116 -12.244 20.317 1.00 93.94 114 CYS A O 1
ATOM 902 N N . ASP A 1 115 ? -1.627 -10.569 18.895 1.00 93.38 115 ASP A N 1
ATOM 903 C CA . ASP A 1 115 ? -0.634 -11.309 18.126 1.00 93.38 115 ASP A CA 1
ATOM 904 C C . ASP A 1 115 ? 0.766 -10.986 18.653 1.00 93.38 115 ASP A C 1
ATOM 906 O O . ASP A 1 115 ? 1.196 -9.830 18.656 1.00 93.38 115 ASP A O 1
ATOM 910 N N . PHE A 1 116 ? 1.496 -12.013 19.090 1.00 92.38 116 PHE A N 1
ATOM 911 C CA . PHE A 1 116 ? 2.894 -11.890 19.498 1.00 92.38 116 PHE A CA 1
ATOM 912 C C . PHE A 1 116 ? 3.784 -12.616 18.495 1.00 92.38 116 PHE A C 1
ATOM 914 O O . PHE A 1 116 ? 3.692 -13.832 18.329 1.00 92.38 116 PHE A O 1
ATOM 921 N N . TRP A 1 117 ? 4.690 -11.883 17.854 1.00 92.25 117 TRP A N 1
ATOM 922 C CA . TRP A 1 117 ? 5.732 -12.455 17.007 1.00 92.25 117 TRP A CA 1
ATOM 923 C C . TRP A 1 117 ? 7.095 -11.869 17.372 1.00 92.25 117 TRP A C 1
ATOM 925 O O . TRP A 1 117 ? 7.210 -10.707 17.760 1.00 92.25 117 TRP A O 1
ATOM 935 N N . SER A 1 118 ? 8.145 -12.673 17.221 1.00 90.62 118 SER A N 1
ATOM 936 C CA . SER A 1 118 ? 9.531 -12.214 17.283 1.00 90.62 118 SER A CA 1
ATOM 937 C C . SER A 1 118 ? 10.136 -12.249 15.884 1.00 90.62 118 SER A C 1
ATOM 939 O O . SER A 1 118 ? 9.997 -13.229 15.150 1.00 90.62 118 SER A O 1
ATOM 941 N N . ASP A 1 119 ? 10.790 -11.156 15.492 1.00 89.44 119 ASP A N 1
ATOM 942 C CA . ASP A 1 119 ? 11.552 -11.128 14.247 1.00 89.44 119 ASP A CA 1
ATOM 943 C C . ASP A 1 119 ? 12.883 -11.850 14.495 1.00 89.44 119 ASP A C 1
ATOM 945 O O . ASP A 1 119 ? 13.666 -11.433 15.345 1.00 89.44 119 ASP A O 1
ATOM 949 N N . LYS A 1 120 ? 13.127 -12.961 13.791 1.00 76.31 120 LYS A N 1
ATOM 950 C CA . LYS A 1 120 ? 14.354 -13.771 13.930 1.00 76.31 120 LYS A CA 1
ATOM 951 C C . LYS A 1 120 ? 15.528 -13.224 13.100 1.00 76.31 120 LYS A C 1
ATOM 953 O O . LYS A 1 120 ? 16.386 -14.003 12.686 1.00 76.31 120 LYS A O 1
ATOM 958 N N . ARG A 1 121 ? 15.515 -11.931 12.776 1.00 59.81 121 ARG A N 1
ATOM 959 C CA . ARG A 1 121 ? 16.547 -11.286 11.956 1.00 59.81 121 ARG A CA 1
ATOM 960 C C . ARG A 1 121 ? 17.889 -11.159 12.657 1.00 59.81 121 ARG A C 1
ATOM 962 O O . ARG A 1 121 ? 17.900 -10.875 13.872 1.00 59.81 121 ARG A O 1
#

Foldseek 3Di:
DWDDDPPQWIADPPPRDIDHHDPPDCPVVCVCCCPVVVDPPPDPPPPPPPDPPPDDDPVVCPDPVNVVVVVVVVVVDDDDDPVVVVVVVVVVVVVVVVVVCVVCVPPPDDDDDDDDDDDPD

Organism: NCBI:txid392030

pLDDT: mean 84.04, std 14.34, range [43.34, 97.06]

Sequence (121 aa):
YMEKQINEKAKCGVCGVILSRKNGATTGLRKHLHQVHKLQTFGMTSTKLRSKSYGRSFSDIGQSGILKVFNHLVEGYVPPHRNTVQRNLKQFESEQKELLIKELANVQSLGITCDFWSDKR

InterPro domains:
  IPR003656 Zinc finger, BED-type [PF02892] (7-38)
  IPR003656 Zinc finger, BED-type [PS50808] (1-44)

Radius of gyration: 27.34 Å; chains: 1; bounding box: 60×38×65 Å

Secondary structure (DSSP, 8-state):
-EEE-SSSEEEETTT--EEE-STT--HHHHHHHHHHH-------------S---PPPGGGGG-HHHHHHHHHHHTTPPPPPHHHHHHHHHHHHHHHHHHHHHHHTT-S-------------